Protein AF-A0A7V3BQI5-F1 (afdb_monomer_lite)

Secondary structure (DSSP, 8-state):
-PPPTTB-SS-BHHHHHHHHHHHH-TTSPPPEEEE----S---TT----EEEETTTTEEEE-GGG-STTS-HHHHHHHHHHHHHHHHSPPEEETTEEESS-HHHHHHHHTSTTHHHHHHHHHHHHHHHHHHHHHHTT--

pLDDT: mean 78.94, std 14.44, range [34.16, 93.44]

Radius of gyration: 15.31 Å; chains: 1; bounding box: 36×35×50 Å

Foldseek 3Di:
DPPDQQAFPADRPVVLLVVCCVPPNVPDDDAAEHEDDDDDDDDLQDDQQWAADQVRSYIYGHCLCRDPVRDNLLVSLSSQLNVLCNVPPFDDDPNDTHSCDPVSVVSSVPRPCSVVSVVVCVVCVVVSSVVVVVVVVPD

Structure (mmCIF, N/CA/C/O backbone):
data_AF-A0A7V3BQI5-F1
#
_entry.id   AF-A0A7V3BQI5-F1
#
loop_
_atom_site.group_PDB
_atom_site.id
_atom_site.type_symbol
_atom_site.label_atom_id
_atom_site.label_alt_id
_atom_site.label_comp_id
_atom_site.label_asym_id
_atom_site.label_entity_id
_atom_site.label_seq_id
_atom_site.pdbx_PDB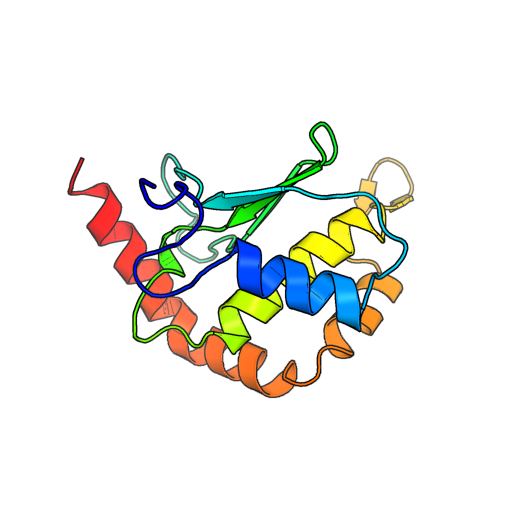_ins_code
_atom_site.Cartn_x
_atom_site.Cartn_y
_atom_site.Cartn_z
_atom_site.occupancy
_atom_site.B_iso_or_equiv
_atom_site.auth_seq_id
_atom_site.auth_comp_id
_atom_site.auth_asym_id
_atom_site.auth_atom_id
_atom_site.pdbx_PDB_model_num
ATOM 1 N N . MET A 1 1 ? -12.046 8.091 -24.841 1.00 40.50 1 MET A N 1
ATOM 2 C CA . MET A 1 1 ? -11.955 8.314 -23.382 1.00 40.50 1 MET A CA 1
ATOM 3 C C . MET A 1 1 ? -10.510 8.648 -23.054 1.00 40.50 1 MET A C 1
ATOM 5 O O . MET A 1 1 ? -9.655 7.861 -23.443 1.00 40.50 1 MET A O 1
ATOM 9 N N . PRO A 1 2 ? -10.197 9.802 -22.441 1.00 35.97 2 PRO A N 1
ATOM 10 C CA . PRO A 1 2 ? -8.845 10.030 -21.939 1.00 35.97 2 PRO A CA 1
ATOM 11 C C . PRO A 1 2 ? -8.544 8.997 -20.837 1.00 35.97 2 PRO A C 1
ATOM 13 O O . PRO A 1 2 ? -9.467 8.649 -20.093 1.00 35.97 2 PRO A O 1
ATOM 16 N N . PRO A 1 3 ? -7.305 8.483 -20.724 1.00 42.31 3 PRO A N 1
ATOM 17 C CA . PRO A 1 3 ? -6.936 7.626 -19.605 1.00 42.31 3 PRO A CA 1
ATOM 18 C C . PRO A 1 3 ? -7.199 8.399 -18.310 1.00 42.31 3 PRO A C 1
ATOM 20 O O . PRO A 1 3 ? -6.789 9.555 -18.169 1.00 42.31 3 PRO A O 1
ATOM 23 N N . SER A 1 4 ? -7.936 7.793 -17.380 1.00 46.75 4 SER A N 1
ATOM 24 C CA . SER A 1 4 ? -8.083 8.337 -16.034 1.00 46.75 4 SER A CA 1
ATOM 25 C C . SER A 1 4 ? -6.675 8.567 -15.458 1.00 46.75 4 SER A C 1
ATOM 27 O O . SER A 1 4 ? -5.782 7.751 -15.688 1.00 46.75 4 SER A O 1
ATOM 29 N N . PRO A 1 5 ? -6.430 9.633 -14.673 1.00 56.91 5 PRO A N 1
ATOM 30 C CA . PRO A 1 5 ? -5.116 9.931 -14.074 1.00 56.91 5 PRO A CA 1
ATOM 31 C C . PRO A 1 5 ? -4.600 8.858 -13.082 1.00 56.91 5 PRO A C 1
ATOM 33 O O . PRO A 1 5 ? -3.651 9.094 -12.334 1.00 56.91 5 PRO A O 1
ATOM 36 N N . ARG A 1 6 ? -5.245 7.688 -13.040 1.00 61.78 6 ARG A N 1
ATOM 37 C CA . ARG A 1 6 ? -5.017 6.554 -12.144 1.00 61.78 6 ARG A CA 1
ATOM 38 C C . ARG A 1 6 ? -4.340 5.376 -12.856 1.00 61.78 6 ARG A C 1
ATOM 40 O O . ARG A 1 6 ? -3.634 4.614 -12.196 1.00 61.78 6 ARG A O 1
ATOM 47 N N . SER A 1 7 ? -4.450 5.279 -14.183 1.00 65.81 7 SER A N 1
ATOM 48 C CA . SER A 1 7 ? -3.635 4.367 -14.989 1.00 65.81 7 SER A CA 1
ATOM 49 C C . SER A 1 7 ? -2.251 4.995 -15.163 1.00 65.81 7 SER A C 1
ATOM 51 O O . SER A 1 7 ? -2.084 6.004 -15.849 1.00 65.81 7 SER A O 1
ATOM 53 N N . GLY A 1 8 ? -1.256 4.453 -14.460 1.00 71.25 8 GLY A N 1
ATOM 54 C CA . GLY A 1 8 ? 0.138 4.843 -14.646 1.00 71.25 8 GLY A CA 1
ATOM 55 C C . GLY A 1 8 ? 0.643 4.421 -16.027 1.00 71.25 8 GLY A C 1
ATOM 56 O O . GLY A 1 8 ? -0.052 3.761 -16.797 1.00 71.25 8 GLY A O 1
ATOM 57 N N . ARG A 1 9 ? 1.888 4.768 -16.347 1.00 79.75 9 ARG A N 1
ATOM 58 C CA . ARG A 1 9 ? 2.547 4.345 -17.588 1.00 79.75 9 ARG A CA 1
ATOM 59 C C . ARG A 1 9 ? 2.788 2.832 -17.639 1.00 79.75 9 ARG A C 1
ATOM 61 O O . ARG A 1 9 ? 2.848 2.275 -18.730 1.00 79.75 9 ARG A O 1
ATOM 68 N N . TYR A 1 10 ? 2.972 2.191 -16.486 1.00 85.56 10 TYR A N 1
ATOM 69 C CA . TYR A 1 10 ? 3.287 0.764 -16.371 1.00 85.56 10 TYR A CA 1
ATOM 70 C C . TYR A 1 10 ? 2.292 -0.007 -15.506 1.00 85.56 10 TYR A C 1
ATOM 72 O O . TYR A 1 10 ? 2.138 -1.210 -15.698 1.00 85.56 10 TYR A O 1
ATOM 80 N N . HIS A 1 11 ? 1.630 0.663 -14.559 1.00 87.56 11 HIS A N 1
ATOM 81 C CA . HIS A 1 11 ? 0.721 0.011 -13.616 1.00 87.56 11 HIS A CA 1
ATOM 82 C C . HIS A 1 11 ? -0.639 0.697 -13.581 1.00 87.56 11 HIS A C 1
ATOM 84 O O . HIS A 1 11 ? -0.727 1.901 -13.341 1.00 87.56 11 HIS A O 1
ATOM 90 N N . ASP A 1 12 ? -1.701 -0.085 -13.758 1.00 89.12 12 ASP A N 1
ATOM 91 C CA . ASP A 1 12 ? -3.074 0.370 -13.556 1.00 89.12 12 ASP A CA 1
ATOM 92 C C . ASP A 1 12 ? -3.496 0.139 -12.099 1.00 89.12 12 ASP A C 1
ATOM 94 O O . ASP A 1 12 ? -3.636 -1.006 -11.662 1.00 89.12 12 ASP A O 1
ATOM 98 N N . LEU A 1 13 ? -3.649 1.228 -11.339 1.00 89.25 13 LEU A N 1
ATOM 99 C CA . LEU A 1 13 ? -4.021 1.156 -9.927 1.00 89.25 13 LEU A CA 1
ATOM 100 C C . LEU A 1 13 ? -5.486 0.786 -9.716 1.00 89.25 13 LEU A C 1
ATOM 102 O O . LEU A 1 13 ? -5.773 0.120 -8.725 1.00 89.25 13 LEU A O 1
ATOM 106 N N . ASP A 1 14 ? -6.387 1.199 -10.610 1.00 87.94 14 ASP A N 1
ATOM 107 C CA . ASP A 1 14 ? -7.811 0.878 -10.489 1.00 87.94 14 ASP A CA 1
ATOM 108 C C . ASP A 1 14 ? -8.008 -0.632 -10.682 1.00 87.94 14 ASP A C 1
ATOM 110 O O . ASP A 1 14 ? -8.680 -1.270 -9.874 1.00 87.94 14 ASP A O 1
ATOM 114 N N . ALA A 1 15 ? -7.336 -1.226 -11.676 1.00 89.19 15 ALA A N 1
ATOM 115 C CA . ALA A 1 15 ? -7.379 -2.672 -11.903 1.00 89.19 15 ALA A CA 1
ATOM 116 C C . ALA A 1 15 ? -6.824 -3.466 -10.707 1.00 89.19 15 ALA A C 1
ATOM 118 O O . ALA A 1 15 ? -7.456 -4.408 -10.239 1.00 89.19 15 ALA A O 1
ATOM 119 N N . ILE A 1 16 ? -5.660 -3.061 -10.178 1.00 90.94 16 ILE A N 1
ATOM 120 C CA . ILE A 1 16 ? -5.055 -3.699 -8.994 1.00 90.94 16 ILE A CA 1
ATOM 121 C C . ILE A 1 16 ? -5.982 -3.587 -7.782 1.00 90.94 16 ILE A C 1
ATOM 123 O O . ILE A 1 16 ? -6.137 -4.542 -7.024 1.00 90.94 16 ILE A O 1
ATOM 127 N N . LEU A 1 17 ? -6.572 -2.409 -7.570 1.00 89.75 17 LEU A N 1
ATOM 128 C CA . LEU A 1 17 ? -7.477 -2.179 -6.456 1.00 89.75 17 LEU A CA 1
ATOM 129 C C . LEU A 1 17 ? -8.713 -3.073 -6.558 1.00 89.75 17 LEU A C 1
ATOM 131 O O . LEU A 1 17 ? -9.100 -3.665 -5.555 1.00 89.75 17 LEU A O 1
ATOM 135 N N . GLN A 1 18 ? -9.320 -3.153 -7.742 1.00 88.75 18 GLN A N 1
ATOM 136 C CA . GLN A 1 18 ? -10.522 -3.949 -7.970 1.00 88.75 18 GLN A CA 1
ATOM 137 C C . GLN A 1 18 ? -10.254 -5.434 -7.701 1.00 88.75 18 GLN A C 1
ATOM 139 O O . GLN A 1 18 ? -10.954 -6.025 -6.885 1.00 88.75 18 GLN A O 1
ATOM 144 N N . GLU A 1 19 ? -9.176 -5.990 -8.266 1.00 90.50 19 GLU A N 1
ATOM 145 C CA . GLU A 1 19 ? -8.749 -7.379 -8.022 1.00 90.50 19 GLU A CA 1
ATOM 146 C C . GLU A 1 19 ? -8.585 -7.671 -6.520 1.00 90.50 19 GLU A C 1
ATOM 148 O O . GLU A 1 19 ? -9.132 -8.642 -6.000 1.00 90.50 19 GLU A O 1
ATOM 153 N N . LEU A 1 20 ? -7.883 -6.796 -5.791 1.00 90.19 20 LEU A N 1
ATOM 154 C CA . LEU A 1 20 ? -7.646 -6.985 -4.358 1.00 90.19 20 LEU A CA 1
ATOM 155 C C . LEU A 1 20 ? -8.914 -6.840 -3.514 1.00 90.19 20 LEU A C 1
ATOM 157 O O . LEU A 1 20 ? -9.045 -7.508 -2.487 1.00 90.19 20 LEU A O 1
ATOM 161 N N . ARG A 1 21 ? -9.832 -5.951 -3.901 1.00 89.25 21 ARG A N 1
ATOM 162 C CA . ARG A 1 21 ? -11.116 -5.809 -3.209 1.00 89.25 21 ARG A CA 1
ATOM 163 C C . ARG A 1 21 ? -11.972 -7.048 -3.412 1.00 89.25 21 ARG A C 1
ATOM 165 O O . ARG A 1 21 ? -12.468 -7.573 -2.425 1.00 89.25 21 ARG A O 1
ATOM 172 N N . ASP A 1 22 ? -12.080 -7.541 -4.638 1.00 88.44 22 ASP A N 1
ATOM 173 C CA . ASP A 1 22 ? -12.912 -8.705 -4.945 1.00 88.44 22 ASP A CA 1
ATOM 174 C C . ASP A 1 22 ? -12.386 -9.977 -4.261 1.00 88.44 22 ASP A C 1
ATOM 176 O O . ASP A 1 22 ? -13.170 -10.774 -3.748 1.00 88.44 22 ASP A O 1
ATOM 180 N N . GLU A 1 23 ? -11.062 -10.140 -4.179 1.00 89.38 23 GLU A N 1
ATOM 181 C CA . GLU A 1 23 ? -10.435 -11.323 -3.581 1.00 89.38 23 GLU A CA 1
ATOM 182 C C . GLU A 1 23 ? -10.390 -11.282 -2.041 1.00 89.38 23 GLU A C 1
ATOM 184 O O . GLU A 1 23 ? -10.669 -12.287 -1.386 1.00 89.38 23 GLU A O 1
ATOM 189 N N . TYR A 1 24 ? -10.050 -10.134 -1.439 1.00 85.50 24 TYR A N 1
ATOM 190 C CA . TYR A 1 24 ? -9.777 -10.047 0.006 1.00 85.50 24 TYR A CA 1
ATOM 191 C C . TYR A 1 24 ? -10.828 -9.269 0.802 1.00 85.50 24 TYR A C 1
ATOM 193 O O . TYR A 1 24 ? -10.957 -9.482 2.011 1.00 85.50 24 TYR A O 1
ATOM 201 N N . PHE A 1 2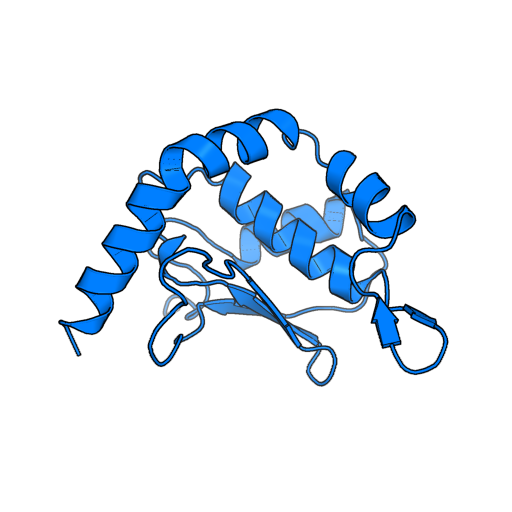5 ? -11.555 -8.347 0.167 1.00 85.31 25 PHE A N 1
ATOM 202 C CA . PHE A 1 25 ? -12.445 -7.398 0.844 1.00 85.31 25 PHE A CA 1
ATOM 203 C C . PHE A 1 25 ? -13.771 -7.158 0.093 1.00 85.31 25 PHE A C 1
ATOM 205 O O . PHE A 1 25 ? -14.142 -5.998 -0.117 1.00 85.31 25 PHE A O 1
ATOM 212 N N . PRO A 1 26 ? -14.528 -8.212 -0.278 1.00 81.00 26 PRO A N 1
ATOM 213 C CA . PRO A 1 26 ? -15.707 -8.075 -1.140 1.00 81.00 26 PRO A CA 1
ATOM 214 C C . PRO A 1 26 ? -16.841 -7.257 -0.504 1.00 81.00 26 PRO A C 1
ATOM 216 O O . PRO A 1 26 ? -17.710 -6.745 -1.200 1.00 81.00 26 PRO A O 1
ATOM 219 N N . THR A 1 27 ? -16.836 -7.111 0.824 1.00 82.81 27 THR A N 1
ATOM 220 C CA . THR A 1 27 ? -17.855 -6.376 1.583 1.00 82.81 27 THR A CA 1
ATOM 221 C C . THR A 1 27 ? -17.365 -5.025 2.112 1.00 82.81 27 THR A C 1
ATOM 223 O O . THR A 1 27 ? -18.037 -4.449 2.965 1.00 82.81 27 THR A O 1
ATOM 226 N N . CYS A 1 28 ? -16.181 -4.537 1.710 1.00 78.62 28 CYS A N 1
ATOM 227 C CA . CYS A 1 28 ? -15.692 -3.243 2.195 1.00 78.62 28 CYS A CA 1
ATOM 228 C C . CYS A 1 28 ? -16.237 -2.067 1.380 1.00 78.62 28 CYS A C 1
ATOM 230 O O . CYS A 1 28 ? -16.473 -2.169 0.168 1.00 78.62 28 CYS A O 1
ATOM 232 N N . GLU A 1 29 ? -16.377 -0.931 2.064 1.00 81.00 29 GLU A N 1
ATOM 233 C CA . GLU A 1 29 ? -16.772 0.333 1.456 1.00 81.00 29 GLU A CA 1
ATOM 234 C C . GLU A 1 29 ? -15.854 0.695 0.275 1.00 81.00 29 GLU A C 1
ATOM 236 O O . GLU A 1 29 ? -14.650 0.404 0.287 1.00 81.00 29 GLU A O 1
ATOM 241 N N . PRO A 1 30 ? -16.399 1.321 -0.780 1.00 79.44 30 PRO A N 1
ATOM 242 C CA . PRO A 1 30 ? -15.612 1.731 -1.924 1.00 79.44 30 PRO A CA 1
ATOM 243 C C . PRO A 1 30 ? -14.545 2.742 -1.512 1.00 79.44 30 PRO A C 1
ATOM 245 O O . PRO A 1 30 ? -14.825 3.852 -1.067 1.00 79.44 30 PRO A O 1
ATOM 248 N N . VAL A 1 31 ? -13.295 2.343 -1.715 1.00 85.50 31 VAL A N 1
ATOM 249 C CA . VAL A 1 31 ? -12.122 3.199 -1.586 1.00 85.50 31 VAL A CA 1
ATOM 250 C C . VAL A 1 31 ? -11.701 3.658 -2.977 1.00 85.50 31 VAL A C 1
ATOM 252 O O . VAL A 1 31 ? -11.818 2.921 -3.955 1.00 85.50 31 VAL A O 1
ATOM 255 N N . THR A 1 32 ? -11.205 4.883 -3.084 1.00 87.75 32 THR A N 1
ATOM 256 C CA . THR A 1 32 ? -10.642 5.395 -4.340 1.00 87.75 32 THR A CA 1
ATOM 257 C C . THR A 1 32 ? -9.124 5.336 -4.294 1.00 87.75 32 THR A C 1
ATOM 259 O O . THR A 1 32 ? -8.535 5.464 -3.224 1.00 87.75 32 THR A O 1
ATOM 262 N N . ILE A 1 33 ? -8.465 5.169 -5.441 1.00 88.62 33 ILE A N 1
ATOM 263 C CA . ILE A 1 33 ? -7.002 5.135 -5.524 1.00 88.62 33 ILE A CA 1
ATOM 264 C C . ILE A 1 33 ? -6.473 6.131 -6.555 1.00 88.62 33 ILE A C 1
ATOM 266 O O . ILE A 1 33 ? -7.156 6.477 -7.517 1.00 88.62 33 ILE A O 1
ATOM 270 N N . GLY A 1 34 ? -5.256 6.634 -6.358 1.00 87.75 34 GLY A N 1
ATOM 271 C CA . GLY A 1 34 ? -4.608 7.482 -7.350 1.00 87.75 34 GLY A CA 1
ATOM 272 C C . GLY A 1 34 ? -3.112 7.675 -7.149 1.00 87.75 34 GLY A C 1
ATOM 273 O O . GLY A 1 34 ? -2.559 7.498 -6.058 1.00 87.75 34 GLY A O 1
ATOM 274 N N . TRP A 1 35 ? -2.446 8.091 -8.227 1.00 85.88 35 TRP A N 1
ATOM 275 C CA . TRP A 1 35 ? -1.054 8.522 -8.183 1.00 85.88 35 TRP A CA 1
ATOM 276 C C . TRP A 1 35 ? -0.946 9.909 -7.559 1.00 85.88 35 TRP A C 1
ATOM 278 O O . TRP A 1 35 ? -1.547 10.883 -8.008 1.00 85.88 35 TRP A O 1
ATOM 288 N N . GLY A 1 36 ? -0.145 10.018 -6.506 1.00 76.62 36 GLY A N 1
ATOM 289 C CA . GLY A 1 36 ? -0.012 11.249 -5.746 1.00 76.62 36 GLY A CA 1
ATOM 290 C C . GLY A 1 36 ? 1.202 12.103 -6.109 1.00 76.62 36 GLY A C 1
ATOM 291 O O . GLY A 1 36 ? 2.308 11.589 -6.213 1.00 76.62 36 GLY A O 1
ATOM 292 N N . ARG A 1 37 ? 1.071 13.436 -6.121 1.00 67.38 37 ARG A N 1
ATOM 293 C CA . ARG A 1 37 ? 2.234 14.355 -6.168 1.00 67.38 37 ARG A CA 1
ATOM 294 C C . ARG A 1 37 ? 2.927 14.488 -4.811 1.00 67.38 37 ARG A C 1
ATOM 296 O O . ARG A 1 37 ? 2.432 15.190 -3.942 1.00 67.38 37 ARG A O 1
ATOM 303 N N . TRP A 1 38 ? 4.026 13.792 -4.569 1.00 65.94 38 TRP A N 1
ATOM 304 C CA . TRP A 1 38 ? 4.721 13.894 -3.282 1.00 65.94 38 TRP A CA 1
ATOM 305 C C . TRP A 1 38 ? 5.660 15.107 -3.285 1.00 65.94 38 TRP A C 1
ATOM 307 O O . TRP A 1 38 ? 6.694 15.086 -3.945 1.00 65.94 38 TRP A O 1
ATOM 317 N N . SER A 1 39 ? 5.289 16.180 -2.581 1.00 47.31 39 SER A N 1
ATOM 318 C CA . SER A 1 39 ? 6.109 17.389 -2.454 1.00 47.31 39 SER A CA 1
ATOM 319 C C . SER A 1 39 ? 7.223 17.195 -1.418 1.00 47.31 39 SER A C 1
ATOM 321 O O . SER A 1 39 ? 6.936 17.063 -0.233 1.00 47.31 39 SER A O 1
ATOM 323 N N . GLY A 1 40 ? 8.485 17.248 -1.857 1.00 48.34 40 GLY A N 1
ATOM 324 C CA . GLY A 1 40 ? 9.629 17.624 -1.014 1.00 48.34 40 GLY A CA 1
ATOM 325 C C . GLY A 1 40 ? 10.222 16.553 -0.081 1.00 48.34 40 GLY A C 1
ATOM 326 O O . GLY A 1 40 ? 9.542 15.939 0.730 1.00 48.34 40 GLY A O 1
ATOM 327 N N . ARG A 1 41 ? 11.552 16.384 -0.188 1.00 47.88 41 ARG A N 1
ATOM 328 C CA . ARG A 1 41 ? 12.488 15.701 0.739 1.00 47.88 41 ARG A CA 1
ATOM 329 C C . ARG A 1 41 ? 11.926 14.477 1.482 1.00 47.88 41 ARG A C 1
ATOM 331 O O . ARG A 1 41 ? 11.725 14.503 2.694 1.00 47.88 41 ARG A O 1
ATOM 338 N N . ALA A 1 42 ? 11.821 13.346 0.781 1.00 50.28 42 ALA A N 1
ATOM 339 C CA . ALA A 1 42 ? 11.780 12.053 1.462 1.00 50.28 42 ALA A CA 1
ATOM 340 C C . ALA A 1 42 ? 13.035 11.903 2.361 1.00 50.28 42 ALA A C 1
ATOM 342 O O . ALA A 1 42 ? 14.145 12.222 1.910 1.00 50.28 42 ALA A O 1
ATOM 343 N N . PRO A 1 43 ? 12.899 11.439 3.618 1.00 50.28 43 PRO A N 1
ATOM 344 C CA . PRO A 1 43 ? 14.038 11.174 4.487 1.00 50.28 43 PRO A CA 1
ATOM 345 C C . PRO A 1 43 ? 15.049 10.267 3.779 1.00 50.28 43 PRO A C 1
ATOM 347 O O . PRO A 1 43 ? 14.675 9.294 3.127 1.00 50.28 43 PRO A O 1
ATOM 350 N N . ARG A 1 44 ? 16.352 10.542 3.940 1.00 51.69 44 ARG A N 1
ATOM 351 C CA . ARG A 1 44 ? 17.455 9.874 3.207 1.00 51.69 44 ARG A CA 1
ATOM 352 C C . ARG A 1 44 ? 17.485 8.337 3.336 1.00 51.69 44 ARG A C 1
ATOM 354 O O . ARG A 1 44 ? 18.269 7.700 2.640 1.00 51.69 44 ARG A O 1
ATOM 361 N N . ARG A 1 45 ? 16.686 7.750 4.237 1.00 55.19 45 ARG A N 1
ATOM 362 C CA . ARG A 1 45 ? 16.671 6.317 4.574 1.00 55.19 45 ARG A CA 1
ATOM 363 C C . ARG A 1 45 ? 15.293 5.647 4.474 1.00 55.19 45 ARG A C 1
ATOM 365 O O . ARG A 1 45 ? 15.234 4.428 4.591 1.00 55.19 45 ARG A O 1
ATOM 372 N N . SER A 1 46 ? 14.199 6.384 4.257 1.00 61.16 46 SER A N 1
ATOM 373 C CA . SER A 1 46 ? 12.857 5.792 4.173 1.00 61.16 46 SER A CA 1
ATOM 374 C C . SER A 1 46 ? 11.939 6.563 3.225 1.00 61.16 46 SER A C 1
ATOM 376 O O . SER A 1 46 ? 11.793 7.780 3.303 1.00 61.16 46 SER A O 1
ATOM 378 N N . MET A 1 47 ? 11.303 5.820 2.322 1.00 69.50 47 MET A N 1
ATOM 379 C CA . MET A 1 47 ? 10.247 6.299 1.435 1.00 69.50 47 MET A CA 1
ATOM 380 C C . MET A 1 47 ? 8.955 5.612 1.845 1.00 69.50 47 MET A C 1
ATOM 382 O O . MET A 1 47 ? 8.934 4.393 2.020 1.00 69.50 47 MET A O 1
ATOM 386 N N . ARG A 1 48 ? 7.890 6.392 2.010 1.00 78.62 48 ARG A N 1
ATOM 387 C CA . ARG A 1 48 ? 6.544 5.833 2.093 1.00 78.62 48 ARG A CA 1
ATOM 388 C C . ARG A 1 48 ? 6.051 5.616 0.658 1.00 78.62 48 ARG A C 1
ATOM 390 O O . ARG A 1 48 ? 6.176 6.502 -0.183 1.00 78.62 48 ARG A O 1
ATOM 397 N N . PHE A 1 49 ? 5.589 4.404 0.378 1.00 85.06 49 PHE A N 1
ATOM 398 C CA . PHE A 1 49 ? 5.185 3.972 -0.962 1.00 85.06 49 PHE A CA 1
ATOM 399 C C . PHE A 1 49 ? 3.698 4.201 -1.234 1.00 85.06 49 PHE A C 1
ATOM 401 O O . PHE A 1 49 ? 3.312 4.393 -2.385 1.00 85.06 49 PHE A O 1
ATOM 408 N N . GLY A 1 50 ? 2.900 4.233 -0.171 1.00 86.44 50 GLY A N 1
ATOM 409 C CA . GLY A 1 50 ? 1.491 4.570 -0.180 1.00 86.44 50 GLY A CA 1
ATOM 410 C C . GLY A 1 50 ? 1.130 5.410 1.046 1.00 86.44 50 GLY A C 1
ATOM 411 O O . GLY A 1 50 ? 1.956 5.623 1.946 1.00 86.44 50 GLY A O 1
ATOM 412 N N . ALA A 1 51 ? -0.081 5.953 1.018 1.00 85.50 51 ALA A N 1
ATOM 413 C CA . ALA A 1 51 ? -0.753 6.526 2.171 1.00 85.50 51 ALA A CA 1
ATOM 414 C C . ALA A 1 51 ? -2.272 6.432 1.988 1.00 85.50 51 ALA A C 1
ATOM 416 O O . ALA A 1 51 ? -2.802 6.891 0.973 1.00 85.50 51 ALA A O 1
ATOM 417 N N . TYR A 1 52 ? -2.954 5.893 2.989 1.00 87.88 52 TYR A N 1
ATOM 418 C CA . TYR A 1 52 ? -4.404 5.911 3.113 1.00 87.88 52 TYR A CA 1
ATOM 419 C C . TYR A 1 52 ? -4.892 7.136 3.904 1.00 87.88 52 TYR A C 1
ATOM 421 O O . TYR A 1 52 ? -4.367 7.450 4.977 1.00 87.88 52 TYR A O 1
ATOM 429 N N . PHE A 1 53 ? -5.911 7.811 3.370 1.00 84.81 53 PHE A N 1
ATOM 430 C CA . PHE A 1 53 ? -6.585 8.963 3.966 1.00 84.81 53 PHE A CA 1
ATOM 431 C C . PHE A 1 53 ? -7.977 8.541 4.461 1.00 84.81 53 PHE A C 1
ATOM 433 O O . PHE A 1 53 ? -8.889 8.393 3.641 1.00 84.81 53 PHE A O 1
ATOM 440 N N . PRO A 1 54 ? -8.157 8.315 5.777 1.00 81.00 54 PRO A N 1
ATOM 441 C CA . PRO A 1 54 ? -9.426 7.850 6.329 1.00 81.00 54 PRO A CA 1
ATOM 442 C C . PRO A 1 54 ? -10.558 8.871 6.206 1.00 81.00 54 PRO A C 1
ATOM 444 O O . PRO A 1 54 ? -11.714 8.472 6.162 1.00 81.00 54 PRO A O 1
ATOM 447 N N . GLU A 1 55 ? -10.244 10.164 6.121 1.00 82.12 55 GLU A N 1
ATOM 448 C CA . GLU A 1 55 ? -11.236 11.239 6.021 1.00 82.12 55 GLU A CA 1
ATOM 449 C C . GLU A 1 55 ? -11.961 11.237 4.669 1.00 82.12 55 GLU A C 1
ATOM 451 O O . GLU A 1 55 ? -13.106 11.668 4.578 1.00 82.12 55 GLU A O 1
ATOM 456 N N . THR A 1 56 ? -11.292 10.765 3.615 1.00 82.06 56 THR A N 1
ATOM 457 C CA . THR A 1 56 ? -11.806 10.781 2.237 1.00 82.06 56 THR A CA 1
ATOM 458 C C . THR A 1 56 ? -11.964 9.391 1.631 1.00 82.06 56 THR A C 1
ATOM 460 O O . THR A 1 56 ? -12.425 9.283 0.497 1.00 82.06 56 THR A O 1
ATOM 463 N N . GLY A 1 57 ? -11.557 8.327 2.334 1.00 84.06 57 GLY A N 1
ATOM 464 C CA . GLY A 1 57 ? -11.539 6.975 1.772 1.00 84.06 57 GLY A CA 1
ATOM 465 C C . GLY A 1 57 ? -10.658 6.895 0.521 1.00 84.06 57 GLY A C 1
ATOM 466 O O . GLY A 1 57 ? -11.041 6.293 -0.483 1.00 84.06 57 GLY A O 1
ATOM 467 N N . HIS A 1 58 ? -9.500 7.561 0.545 1.00 88.25 58 HIS A N 1
ATOM 468 C CA . HIS A 1 58 ? -8.619 7.671 -0.616 1.00 88.25 58 HIS A CA 1
ATOM 469 C C . HIS A 1 58 ? -7.240 7.068 -0.343 1.00 88.25 58 HIS A C 1
ATOM 471 O O . HIS A 1 58 ? -6.580 7.402 0.641 1.00 88.25 58 HIS A O 1
ATOM 477 N N . ILE A 1 59 ? -6.775 6.206 -1.243 1.00 89.50 59 ILE A N 1
ATOM 478 C CA . ILE A 1 59 ? -5.435 5.625 -1.253 1.00 89.50 59 ILE A CA 1
ATOM 479 C C . ILE A 1 59 ? -4.576 6.387 -2.255 1.00 89.50 59 ILE A C 1
ATOM 481 O O . ILE A 1 59 ? -4.890 6.505 -3.437 1.00 89.50 59 ILE A O 1
ATOM 485 N N . ARG A 1 60 ? -3.422 6.852 -1.793 1.00 88.88 60 ARG A N 1
ATOM 486 C CA . ARG A 1 60 ? -2.459 7.573 -2.616 1.00 88.88 60 ARG A CA 1
ATOM 487 C C . ARG A 1 60 ? -1.187 6.765 -2.761 1.00 88.88 60 ARG A C 1
ATOM 489 O O . ARG A 1 60 ? -0.488 6.542 -1.776 1.00 88.88 60 ARG A O 1
ATOM 496 N N . ILE A 1 61 ? -0.831 6.413 -3.989 1.00 89.50 61 ILE A N 1
ATOM 497 C CA . ILE A 1 61 ? 0.395 5.668 -4.287 1.00 89.50 61 ILE A CA 1
ATOM 498 C C . ILE A 1 61 ? 1.482 6.613 -4.800 1.00 89.50 61 ILE A C 1
ATOM 500 O O . ILE A 1 61 ? 1.221 7.583 -5.521 1.00 89.50 61 ILE A O 1
ATOM 504 N N . HIS A 1 62 ? 2.727 6.353 -4.405 1.00 86.31 62 HIS A N 1
ATOM 505 C CA . HIS A 1 62 ? 3.866 7.141 -4.850 1.00 86.31 62 HIS A CA 1
ATOM 506 C C . HIS A 1 62 ? 4.186 6.833 -6.326 1.00 86.31 62 HIS A C 1
ATOM 508 O O . HIS A 1 62 ? 4.478 5.683 -6.657 1.00 86.31 62 HIS A O 1
ATOM 514 N N . PRO A 1 63 ? 4.298 7.841 -7.214 1.00 83.25 63 PRO A N 1
ATOM 515 C CA . PRO A 1 63 ? 4.569 7.650 -8.648 1.00 83.25 63 PRO A CA 1
ATOM 516 C C . PRO A 1 63 ? 5.950 7.053 -8.961 1.00 83.25 63 PRO A C 1
ATOM 518 O O . PRO A 1 63 ? 6.272 6.794 -10.113 1.00 83.25 63 PRO A O 1
ATOM 521 N N . ALA A 1 64 ? 6.789 6.827 -7.945 1.00 83.12 64 ALA A N 1
ATOM 522 C CA . ALA A 1 64 ? 8.054 6.121 -8.108 1.00 83.12 64 ALA A CA 1
ATOM 523 C C . ALA A 1 64 ? 7.829 4.615 -8.306 1.00 83.12 64 ALA A C 1
ATOM 525 O O . ALA A 1 64 ? 8.739 3.926 -8.754 1.00 83.12 64 ALA A O 1
ATOM 526 N N . LEU A 1 65 ? 6.639 4.099 -7.988 1.00 86.06 65 LEU A N 1
ATOM 527 C CA . LEU A 1 65 ? 6.275 2.718 -8.288 1.00 86.06 65 LEU A CA 1
ATOM 528 C C . LEU A 1 65 ? 5.843 2.528 -9.745 1.00 86.06 65 LEU A C 1
ATOM 530 O O . LEU A 1 65 ? 5.874 1.407 -10.238 1.00 86.06 65 LEU A O 1
ATOM 534 N N . ASP A 1 66 ? 5.504 3.610 -10.450 1.00 86.75 66 ASP A N 1
ATOM 535 C CA . ASP A 1 66 ? 5.118 3.576 -11.858 1.00 86.75 66 ASP A CA 1
ATOM 536 C C . ASP A 1 66 ? 6.345 3.497 -12.786 1.00 86.75 66 ASP A C 1
ATOM 538 O O . ASP A 1 66 ? 6.718 4.457 -13.468 1.00 86.75 66 ASP A O 1
ATOM 542 N N . GLN A 1 67 ? 7.058 2.367 -12.732 1.00 85.94 67 GLN A N 1
ATOM 543 C CA . GLN A 1 67 ? 8.271 2.105 -13.514 1.00 85.94 67 GLN A CA 1
ATOM 544 C C . GLN A 1 67 ? 8.314 0.645 -13.989 1.00 85.94 67 GLN A C 1
ATOM 546 O O . GLN A 1 67 ? 7.927 -0.257 -13.253 1.00 85.94 67 GLN A O 1
ATOM 551 N N . ALA A 1 68 ? 8.881 0.403 -15.177 1.00 85.94 68 ALA A N 1
ATOM 552 C CA . ALA A 1 68 ? 8.972 -0.929 -15.792 1.00 85.94 68 ALA A CA 1
ATOM 553 C C . ALA A 1 68 ? 9.664 -1.990 -14.916 1.00 85.94 68 ALA A C 1
ATOM 555 O O . ALA A 1 68 ? 9.302 -3.158 -14.947 1.00 85.94 68 ALA A O 1
ATOM 556 N N . PHE A 1 69 ? 10.678 -1.593 -14.138 1.00 86.62 69 PHE A N 1
ATOM 557 C CA . PHE A 1 69 ? 11.419 -2.530 -13.283 1.00 86.62 69 PHE A CA 1
ATOM 558 C C . PHE A 1 69 ? 10.675 -2.879 -11.985 1.00 86.62 69 PHE A C 1
ATOM 560 O O . PHE A 1 69 ? 11.135 -3.746 -11.240 1.00 86.62 69 PHE A O 1
ATOM 567 N N . VAL A 1 70 ? 9.586 -2.168 -11.672 1.00 89.31 70 VAL A N 1
ATOM 568 C CA . VAL A 1 70 ? 8.763 -2.403 -10.484 1.00 89.31 70 VAL A CA 1
ATOM 569 C C . VAL A 1 70 ? 7.725 -3.464 -10.846 1.00 89.31 70 VAL A C 1
ATOM 571 O O . VAL A 1 70 ? 6.910 -3.216 -11.730 1.00 89.31 70 VAL A O 1
ATOM 574 N N . PRO A 1 71 ? 7.726 -4.641 -10.202 1.00 91.62 71 PRO A N 1
ATOM 575 C CA . PRO A 1 71 ? 6.744 -5.678 -10.484 1.00 91.62 71 PRO A CA 1
ATOM 576 C C . PRO A 1 71 ? 5.338 -5.236 -10.083 1.00 91.62 71 PRO A C 1
ATOM 578 O O . PRO A 1 71 ? 5.163 -4.625 -9.025 1.00 91.62 71 PRO A O 1
ATOM 581 N N . ARG A 1 72 ? 4.325 -5.650 -10.856 1.00 91.06 72 ARG A N 1
ATOM 582 C CA . ARG A 1 72 ? 2.908 -5.459 -10.499 1.00 91.06 72 ARG A CA 1
ATOM 583 C C . ARG A 1 72 ? 2.608 -6.001 -9.100 1.00 91.06 72 ARG A C 1
ATOM 585 O O . ARG A 1 72 ? 1.954 -5.323 -8.320 1.00 91.06 72 ARG A O 1
ATOM 592 N N . ALA A 1 73 ? 3.172 -7.160 -8.747 1.00 90.56 73 ALA A N 1
ATOM 593 C CA . ALA A 1 73 ? 3.044 -7.766 -7.420 1.00 90.56 73 ALA A CA 1
ATOM 594 C C . ALA A 1 73 ? 3.500 -6.838 -6.279 1.00 90.56 73 ALA A C 1
ATOM 596 O O . ALA A 1 73 ? 2.886 -6.819 -5.215 1.00 90.56 73 ALA A O 1
ATOM 597 N N . PHE A 1 74 ? 4.550 -6.036 -6.495 1.00 91.56 74 PHE A N 1
ATOM 598 C CA . PHE A 1 74 ? 4.999 -5.071 -5.494 1.00 91.56 74 PHE A CA 1
ATOM 599 C C . PHE A 1 74 ? 4.001 -3.922 -5.344 1.00 91.56 74 PHE A C 1
ATOM 601 O O . PHE A 1 74 ? 3.681 -3.541 -4.222 1.00 91.56 74 PHE A O 1
ATOM 608 N N . VAL A 1 75 ? 3.479 -3.394 -6.455 1.00 91.81 75 VAL A N 1
ATOM 609 C CA . VAL A 1 75 ? 2.438 -2.355 -6.425 1.00 91.81 75 VAL A CA 1
ATOM 610 C C . VAL A 1 75 ? 1.181 -2.885 -5.737 1.00 91.81 75 VAL A C 1
ATOM 612 O O . VAL A 1 75 ? 0.691 -2.241 -4.815 1.00 91.81 75 VAL A O 1
ATOM 615 N N . ALA A 1 76 ? 0.731 -4.088 -6.100 1.00 92.81 76 ALA A N 1
ATOM 616 C CA . ALA A 1 76 ? -0.392 -4.774 -5.470 1.00 92.81 76 ALA A CA 1
ATOM 617 C C . ALA A 1 76 ? -0.192 -4.951 -3.963 1.00 92.81 76 ALA A C 1
ATOM 619 O O . ALA A 1 76 ? -1.092 -4.636 -3.195 1.00 92.81 76 ALA A O 1
ATOM 620 N N . PHE A 1 77 ? 1.004 -5.339 -3.513 1.00 93.44 77 PHE A N 1
ATOM 621 C CA . PHE A 1 77 ? 1.302 -5.413 -2.084 1.00 93.44 77 PHE A CA 1
ATOM 622 C C . PHE A 1 77 ? 1.160 -4.058 -1.373 1.00 93.44 77 PHE A C 1
ATOM 624 O O . PHE A 1 77 ? 0.623 -4.002 -0.269 1.00 93.44 77 PHE A O 1
ATOM 631 N N . ILE A 1 78 ? 1.612 -2.958 -1.987 1.00 92.00 78 ILE A N 1
ATOM 632 C CA . ILE A 1 78 ? 1.427 -1.621 -1.404 1.00 92.00 78 ILE A CA 1
ATOM 633 C C . ILE A 1 78 ? -0.059 -1.255 -1.358 1.00 92.00 78 ILE A C 1
ATOM 635 O O . ILE A 1 78 ? -0.522 -0.788 -0.325 1.00 92.00 78 ILE A O 1
ATOM 639 N N . VAL A 1 79 ? -0.824 -1.505 -2.424 1.00 91.94 79 VAL A N 1
ATOM 640 C CA . VAL A 1 79 ? -2.278 -1.258 -2.428 1.00 91.94 79 VAL A CA 1
ATOM 641 C C . VAL A 1 79 ? -2.980 -2.091 -1.354 1.00 91.94 79 VAL A C 1
ATOM 643 O O . VAL A 1 79 ? -3.783 -1.552 -0.599 1.00 91.94 79 VAL A O 1
ATOM 646 N N . TYR A 1 80 ? -2.624 -3.369 -1.219 1.00 91.62 80 TYR A N 1
ATOM 647 C CA . TYR A 1 80 ? -3.131 -4.262 -0.178 1.00 91.62 80 TYR A CA 1
ATOM 648 C C . TYR A 1 80 ? -2.792 -3.750 1.231 1.00 91.62 80 TYR A C 1
ATOM 650 O O . TYR A 1 80 ? -3.649 -3.745 2.111 1.00 91.62 80 TYR A O 1
ATOM 658 N N . HIS A 1 81 ? -1.572 -3.247 1.447 1.00 91.06 81 HIS A N 1
ATOM 659 C CA . HIS A 1 81 ? -1.177 -2.620 2.710 1.00 91.06 81 HIS A CA 1
ATOM 660 C C . HIS A 1 81 ? -2.033 -1.386 3.038 1.00 91.06 81 HIS A C 1
ATOM 662 O O . HIS A 1 81 ? -2.472 -1.228 4.176 1.00 91.06 81 HIS A O 1
ATOM 668 N N . GLU A 1 82 ? -2.305 -0.523 2.055 1.00 91.19 82 GLU A N 1
ATOM 669 C CA . GLU A 1 82 ? -3.164 0.650 2.257 1.00 91.19 82 GLU A CA 1
ATOM 670 C C . GLU A 1 82 ? -4.641 0.272 2.462 1.00 91.19 82 GLU A C 1
ATOM 672 O O . GLU A 1 82 ? -5.319 0.871 3.294 1.00 91.19 82 GLU A O 1
ATOM 677 N N . LEU A 1 83 ? -5.130 -0.773 1.790 1.00 89.12 83 LEU A N 1
ATOM 678 C CA . LEU A 1 83 ? -6.451 -1.358 2.045 1.00 89.12 83 LEU A CA 1
ATOM 679 C C . LEU A 1 83 ? -6.569 -1.921 3.463 1.00 89.12 83 LEU A C 1
ATOM 681 O O . LEU A 1 83 ? -7.597 -1.751 4.118 1.00 89.12 83 LEU A O 1
ATOM 685 N N . LEU A 1 84 ? -5.514 -2.549 3.985 1.00 89.25 84 LEU A N 1
ATOM 686 C CA . LEU A 1 84 ? -5.513 -3.009 5.370 1.00 89.25 84 LEU A CA 1
ATOM 687 C C . LEU A 1 84 ? -5.658 -1.850 6.360 1.00 89.25 84 LEU A C 1
ATOM 689 O O . LEU A 1 84 ? -6.279 -2.053 7.399 1.00 89.25 84 LEU A O 1
ATOM 693 N N . HIS A 1 85 ? -5.160 -0.646 6.051 1.00 86.69 85 HIS A N 1
ATOM 694 C CA . HIS A 1 85 ? -5.402 0.548 6.881 1.00 86.69 85 HIS A CA 1
ATOM 695 C C . HIS A 1 85 ? -6.853 1.023 6.842 1.00 86.69 85 HIS A C 1
ATOM 697 O O . HIS A 1 85 ? -7.319 1.620 7.812 1.00 86.69 85 HIS A O 1
ATOM 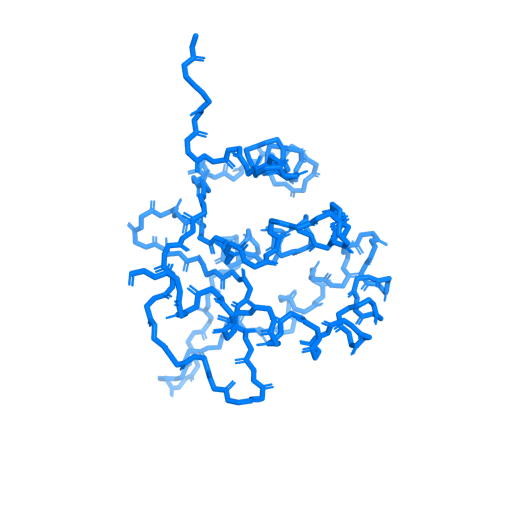703 N N . HIS A 1 86 ? -7.562 0.768 5.742 1.00 85.88 86 HIS A N 1
ATOM 704 C CA . HIS A 1 86 ? -8.994 1.036 5.636 1.00 85.88 86 HIS A CA 1
ATOM 705 C C . HIS A 1 86 ? -9.807 0.045 6.484 1.00 85.88 86 HIS A C 1
ATOM 707 O O . HIS A 1 86 ? -10.670 0.454 7.255 1.00 85.88 86 HIS A O 1
ATOM 713 N N . VAL A 1 87 ? -9.494 -1.251 6.393 1.00 84.94 87 VAL A N 1
ATOM 714 C CA . VAL A 1 87 ? -10.269 -2.318 7.055 1.00 84.94 87 VAL A CA 1
ATOM 715 C C . VAL A 1 87 ? -9.905 -2.494 8.531 1.00 84.94 87 VAL A C 1
ATOM 717 O O . VAL A 1 87 ? -10.746 -2.875 9.343 1.00 84.94 87 VAL A O 1
ATOM 720 N N . ILE A 1 88 ? -8.647 -2.249 8.897 1.00 82.69 88 ILE A N 1
ATOM 721 C CA . ILE A 1 88 ? -8.153 -2.363 10.270 1.00 82.69 88 ILE A CA 1
ATOM 722 C C . ILE A 1 88 ? -7.857 -0.947 10.771 1.00 82.69 88 ILE A C 1
ATOM 724 O O . ILE A 1 88 ? -6.773 -0.418 10.505 1.00 82.69 88 ILE A O 1
ATOM 728 N N . PRO A 1 89 ? -8.787 -0.318 11.513 1.00 75.06 89 PRO A N 1
ATOM 729 C CA . PRO A 1 89 ? -8.552 1.011 12.041 1.00 75.06 89 PRO A CA 1
ATOM 730 C C . PRO A 1 89 ? -7.374 0.994 13.017 1.00 75.06 89 PRO A C 1
ATOM 732 O O . PRO A 1 89 ? -7.123 0.025 13.741 1.00 75.06 89 PRO A O 1
ATOM 735 N N . ALA A 1 90 ? -6.642 2.104 13.054 1.00 76.81 90 ALA A N 1
ATOM 736 C CA . ALA A 1 90 ? -5.550 2.265 13.998 1.00 76.81 90 ALA A CA 1
ATOM 737 C C . ALA A 1 90 ? -6.085 2.241 15.437 1.00 76.81 90 ALA A C 1
ATOM 739 O O . ALA A 1 90 ? -7.014 2.969 15.777 1.00 76.81 90 ALA A O 1
ATOM 740 N N . VAL A 1 91 ? -5.455 1.450 16.302 1.00 76.19 91 VAL A N 1
ATOM 741 C CA . VAL A 1 91 ? -5.874 1.316 17.700 1.00 76.19 91 VAL A CA 1
ATOM 742 C C . VAL A 1 91 ? -5.207 2.405 18.530 1.00 76.19 91 VAL A C 1
ATOM 744 O O . VAL A 1 91 ? -3.986 2.557 18.492 1.00 76.19 91 VAL A O 1
ATOM 747 N N . GLN A 1 92 ? -5.977 3.164 19.307 1.00 72.50 92 GLN A N 1
ATOM 748 C CA . GLN A 1 92 ? -5.420 4.097 20.286 1.00 72.50 92 GLN A CA 1
ATOM 749 C C . GLN A 1 92 ? -5.221 3.396 21.632 1.00 72.50 92 GLN A C 1
ATOM 751 O O . GLN A 1 92 ? -6.170 2.924 22.246 1.00 72.50 92 GLN A O 1
ATOM 756 N N . VAL A 1 93 ? -3.977 3.346 22.113 1.00 72.31 93 VAL A N 1
ATOM 757 C CA . VAL A 1 93 ? -3.637 2.816 23.441 1.00 72.31 93 VAL A CA 1
ATOM 758 C C . VAL A 1 93 ? -2.878 3.895 24.205 1.00 72.31 93 VAL A C 1
ATOM 760 O O . VAL A 1 93 ? -1.802 4.316 23.777 1.00 72.31 93 VAL A O 1
ATOM 763 N N . LYS A 1 94 ? -3.438 4.353 25.335 1.00 69.62 94 LYS A N 1
ATOM 764 C CA . LYS A 1 94 ? -2.859 5.403 26.202 1.00 69.62 94 LYS A CA 1
ATOM 765 C C . LYS A 1 94 ? -2.450 6.672 25.426 1.00 69.62 94 LYS A C 1
ATOM 767 O O . LYS A 1 94 ? -1.320 7.139 25.537 1.00 69.62 94 LYS A O 1
ATOM 772 N N . GLY A 1 95 ? -3.336 7.176 24.564 1.00 70.88 95 GLY A N 1
ATOM 773 C CA . GLY A 1 95 ? -3.089 8.373 23.744 1.00 70.88 95 GLY A CA 1
ATOM 774 C C . GLY A 1 95 ? -2.126 8.181 22.562 1.00 70.88 95 GLY A C 1
ATOM 775 O O . GLY A 1 95 ? -1.935 9.106 21.778 1.00 70.88 95 GLY A O 1
ATOM 776 N N . ARG A 1 96 ? -1.537 6.988 22.376 1.00 71.25 96 ARG A N 1
ATOM 777 C CA . ARG A 1 96 ? -0.686 6.663 21.219 1.00 71.25 96 ARG A CA 1
ATOM 778 C C . ARG A 1 96 ? -1.476 5.878 20.174 1.00 71.25 96 ARG A C 1
ATOM 780 O O . ARG A 1 96 ? -2.114 4.880 20.500 1.00 71.25 96 ARG A O 1
ATOM 787 N N . ARG A 1 97 ? -1.410 6.311 18.912 1.00 73.31 97 ARG A N 1
ATOM 788 C CA . ARG A 1 97 ? -2.051 5.646 17.765 1.00 73.31 97 ARG A CA 1
ATOM 789 C C . ARG A 1 97 ? -1.143 4.537 17.224 1.00 73.31 97 ARG A C 1
ATOM 791 O O . ARG A 1 97 ? -0.077 4.813 16.679 1.00 73.31 97 ARG A O 1
ATOM 798 N N . TYR A 1 98 ? -1.578 3.288 17.352 1.00 75.88 98 TYR A N 1
ATOM 799 C CA . TYR A 1 98 ? -0.907 2.103 16.826 1.00 75.88 98 TYR A CA 1
ATOM 800 C C . TYR A 1 98 ? -1.592 1.647 15.548 1.00 75.88 98 TYR A C 1
ATOM 802 O O . TYR A 1 98 ? -2.670 1.061 15.567 1.00 75.88 98 TYR A O 1
ATOM 810 N N . VAL A 1 99 ? -0.936 1.917 14.427 1.00 73.56 99 VAL A N 1
ATOM 811 C CA . VAL A 1 99 ? -1.445 1.545 13.107 1.00 73.56 99 VAL A CA 1
ATOM 812 C C . VAL A 1 99 ? -1.060 0.095 12.769 1.00 73.56 99 VAL A C 1
ATOM 814 O O . VAL A 1 99 ? -1.894 -0.698 12.358 1.00 73.56 99 VAL A O 1
ATOM 817 N N . HIS A 1 100 ? 0.187 -0.309 13.042 1.00 80.94 100 HIS A N 1
ATOM 818 C CA . HIS A 1 100 ? 0.685 -1.663 12.741 1.00 80.94 100 HIS A CA 1
ATOM 819 C C . HIS A 1 100 ? 0.580 -2.599 13.951 1.00 80.94 100 HIS A C 1
ATOM 821 O O . HIS A 1 100 ? 1.595 -2.999 14.537 1.00 80.94 100 HIS A O 1
ATOM 827 N N . THR A 1 101 ? -0.650 -2.931 14.339 1.00 80.12 101 THR A N 1
ATOM 828 C CA . THR A 1 101 ? -0.929 -3.906 15.403 1.00 80.12 101 THR A CA 1
ATOM 829 C C . THR A 1 101 ? -0.516 -5.331 14.998 1.00 80.12 101 THR A C 1
ATOM 831 O O . THR A 1 101 ? -0.175 -5.605 13.845 1.00 80.12 101 THR A O 1
ATOM 834 N N . LYS A 1 102 ? -0.540 -6.280 15.945 1.00 82.69 102 LYS A N 1
ATOM 835 C CA . LYS A 1 102 ? -0.250 -7.698 15.653 1.00 82.69 102 LYS A CA 1
ATOM 836 C C . LYS A 1 102 ? -1.209 -8.271 14.598 1.00 82.69 102 LYS A C 1
ATOM 838 O O . LYS A 1 102 ? -0.749 -8.977 13.706 1.00 82.69 102 LYS A O 1
ATOM 843 N N . ALA A 1 103 ? -2.493 -7.912 14.668 1.00 82.62 103 ALA A N 1
ATOM 844 C CA . ALA A 1 103 ? -3.508 -8.316 13.694 1.00 82.62 103 ALA A CA 1
ATOM 845 C C . ALA A 1 103 ? -3.203 -7.770 12.289 1.00 82.62 103 ALA A C 1
ATOM 847 O O . ALA A 1 103 ? -3.253 -8.520 11.316 1.00 82.62 103 ALA A O 1
ATOM 848 N N . PHE A 1 104 ? -2.785 -6.501 12.195 1.00 85.88 104 PHE A N 1
ATOM 849 C CA . PHE A 1 104 ? -2.353 -5.898 10.932 1.00 85.88 104 PHE A CA 1
ATOM 850 C C . PHE A 1 104 ? -1.198 -6.687 10.305 1.00 85.88 104 PHE A C 1
ATOM 852 O O . PHE A 1 104 ? -1.274 -7.098 9.153 1.00 85.88 104 PHE A O 1
ATOM 859 N N . ARG A 1 105 ? -0.149 -6.980 11.085 1.00 84.44 105 ARG A N 1
ATOM 860 C CA . ARG A 1 105 ? 1.021 -7.729 10.591 1.00 84.44 105 ARG A CA 1
ATOM 861 C C . ARG A 1 105 ? 0.687 -9.163 10.181 1.00 84.44 105 ARG A C 1
ATOM 863 O O . ARG A 1 105 ? 1.340 -9.700 9.294 1.00 84.44 105 ARG A O 1
ATOM 870 N N . GLN A 1 106 ? -0.279 -9.805 10.836 1.00 86.94 106 GLN A N 1
ATOM 871 C CA . GLN A 1 106 ? -0.735 -11.141 10.442 1.00 86.94 106 GLN A CA 1
ATOM 872 C C . GLN A 1 106 ? -1.449 -11.107 9.090 1.00 86.94 106 GLN A C 1
ATOM 874 O O . GLN A 1 106 ? -1.121 -11.909 8.222 1.00 86.94 106 GLN A O 1
ATOM 879 N N . ARG A 1 107 ? -2.355 -10.145 8.885 1.00 86.56 107 ARG A N 1
ATOM 880 C CA . ARG A 1 107 ? -3.047 -9.953 7.602 1.00 86.56 107 ARG A CA 1
ATOM 881 C C . ARG A 1 107 ? -2.103 -9.530 6.482 1.00 86.56 107 ARG A C 1
ATOM 883 O O . ARG A 1 107 ? -2.240 -10.003 5.362 1.00 86.56 107 ARG A O 1
ATOM 890 N N . GLU A 1 108 ? -1.119 -8.689 6.788 1.00 88.88 108 GLU A N 1
ATOM 891 C CA . GLU A 1 108 ? -0.081 -8.287 5.836 1.00 88.88 108 GLU A CA 1
ATOM 892 C C . GLU A 1 108 ? 0.734 -9.498 5.353 1.00 88.88 108 GLU A C 1
ATOM 894 O O . GLU A 1 108 ? 0.984 -9.643 4.159 1.00 88.88 108 GLU A O 1
ATOM 899 N N . ARG A 1 109 ? 1.090 -10.410 6.268 1.00 88.94 109 ARG A N 1
ATOM 900 C CA . ARG A 1 109 ? 1.802 -11.660 5.952 1.00 88.94 109 ARG A CA 1
ATOM 901 C C . ARG A 1 109 ? 0.961 -12.686 5.196 1.00 88.94 109 ARG A C 1
ATOM 903 O O . ARG A 1 109 ? 1.541 -13.606 4.634 1.00 88.94 109 ARG A O 1
ATOM 910 N N . ALA A 1 110 ? -0.364 -12.549 5.204 1.00 88.81 110 ALA A N 1
ATOM 911 C CA . ALA A 1 110 ? -1.263 -13.430 4.465 1.00 88.81 110 ALA A CA 1
ATOM 912 C C . ALA A 1 110 ? -1.286 -13.126 2.957 1.00 88.81 110 ALA A C 1
ATOM 914 O O . ALA A 1 110 ? -1.860 -13.897 2.198 1.00 88.81 110 ALA A O 1
ATOM 915 N N . PHE A 1 111 ? -0.659 -12.027 2.518 1.00 88.44 111 PHE A N 1
ATOM 916 C CA . PHE A 1 111 ? -0.529 -11.729 1.098 1.00 88.44 111 PHE A CA 1
ATOM 917 C C . PHE A 1 111 ? 0.279 -12.838 0.390 1.00 88.44 111 PHE A C 1
ATOM 919 O O . PHE A 1 111 ? 1.402 -13.119 0.827 1.00 88.44 111 PHE A O 1
ATOM 926 N N . PRO A 1 112 ? -0.220 -13.439 -0.708 1.00 88.00 112 PRO A N 1
ATOM 927 C CA . PRO A 1 112 ? 0.392 -14.622 -1.322 1.00 88.00 112 PRO A CA 1
ATOM 928 C C . PRO A 1 112 ? 1.869 -14.448 -1.681 1.00 88.00 112 PRO A C 1
ATOM 930 O O . PRO A 1 112 ? 2.679 -15.345 -1.468 1.00 88.00 112 PRO A O 1
ATOM 933 N N . LEU A 1 113 ? 2.245 -13.259 -2.161 1.00 89.56 113 LEU A N 1
ATOM 934 C CA . LEU A 1 113 ? 3.612 -12.952 -2.594 1.00 89.56 113 LEU A CA 1
ATOM 935 C C . LEU A 1 113 ? 4.412 -12.182 -1.533 1.00 89.56 113 LEU A C 1
ATOM 937 O O . LEU A 1 113 ? 5.404 -11.534 -1.865 1.00 89.56 113 LEU A O 1
ATOM 941 N N . TYR A 1 114 ? 4.005 -12.227 -0.256 1.00 88.88 114 TYR A N 1
ATOM 942 C CA . TYR A 1 114 ? 4.608 -11.428 0.820 1.00 88.88 114 TYR A CA 1
ATOM 943 C C . TYR A 1 114 ? 6.133 -11.610 0.915 1.00 88.88 114 TYR A C 1
ATOM 945 O O . TYR A 1 114 ? 6.879 -10.633 1.002 1.00 88.88 114 TYR A O 1
ATOM 953 N N . ALA A 1 115 ? 6.624 -12.849 0.866 1.00 89.44 115 ALA A N 1
ATOM 954 C CA . ALA A 1 115 ? 8.059 -13.118 0.949 1.00 89.44 115 ALA A CA 1
ATOM 955 C C . ALA A 1 115 ? 8.827 -12.497 -0.233 1.00 89.44 115 ALA A C 1
ATOM 957 O O . ALA A 1 115 ? 9.851 -11.834 -0.039 1.00 89.44 115 ALA A O 1
ATOM 958 N N . GLU A 1 116 ? 8.300 -12.651 -1.448 1.00 91.06 116 GLU A N 1
ATOM 959 C CA . GLU A 1 116 ? 8.910 -12.143 -2.677 1.00 91.06 116 GLU A CA 1
ATOM 960 C C . GLU A 1 116 ? 8.955 -10.618 -2.702 1.00 91.06 116 GLU A C 1
ATOM 962 O O . GLU A 1 116 ? 10.009 -10.032 -2.960 1.00 91.06 116 GLU A O 1
ATOM 967 N N . VAL A 1 117 ? 7.845 -9.954 -2.365 1.00 90.12 117 VAL A N 1
ATOM 968 C CA . VAL A 1 117 ? 7.779 -8.485 -2.343 1.00 90.12 117 VAL A CA 1
ATOM 969 C C . VAL A 1 117 ? 8.668 -7.896 -1.250 1.00 90.12 117 VAL A C 1
ATOM 971 O O . VAL A 1 117 ? 9.273 -6.844 -1.463 1.00 90.12 117 VAL A O 1
ATOM 974 N N . VAL A 1 118 ? 8.832 -8.576 -0.108 1.00 87.56 118 VAL A N 1
ATOM 975 C CA . VAL A 1 118 ? 9.759 -8.158 0.957 1.00 87.56 118 VAL A CA 1
ATOM 976 C C . VAL A 1 118 ? 11.212 -8.253 0.492 1.00 87.56 118 VAL A C 1
ATOM 978 O O . VAL A 1 118 ? 11.974 -7.299 0.679 1.00 87.56 118 VAL A O 1
ATOM 981 N N . VAL A 1 119 ? 11.602 -9.357 -0.147 1.00 90.88 119 VAL A N 1
ATOM 982 C CA . VAL A 1 119 ? 12.953 -9.517 -0.707 1.00 90.88 119 VAL A CA 1
ATOM 983 C C . VAL A 1 119 ? 13.196 -8.498 -1.818 1.00 90.88 119 VAL A C 1
ATOM 985 O O . VAL A 1 119 ? 14.226 -7.815 -1.828 1.00 90.88 119 VAL A O 1
ATOM 988 N N . TRP A 1 120 ? 12.234 -8.335 -2.728 1.00 90.94 120 TRP A N 1
ATOM 989 C CA . TRP A 1 120 ? 12.319 -7.368 -3.815 1.00 90.94 120 TRP A CA 1
ATOM 990 C C . TRP A 1 120 ? 12.476 -5.944 -3.278 1.00 90.94 120 TRP A C 1
ATOM 992 O O . TRP A 1 120 ? 13.365 -5.218 -3.734 1.00 90.94 120 TRP A O 1
ATOM 1002 N N . ARG A 1 121 ? 11.692 -5.573 -2.255 1.00 88.69 121 ARG A N 1
ATOM 1003 C CA . ARG A 1 121 ? 11.781 -4.278 -1.570 1.00 88.69 121 ARG A CA 1
ATOM 1004 C C . ARG A 1 121 ? 13.187 -4.034 -1.054 1.00 88.69 121 ARG A C 1
ATOM 1006 O O . ARG A 1 121 ? 13.744 -2.978 -1.325 1.00 88.69 121 ARG A O 1
ATOM 1013 N N . GLN A 1 122 ? 13.768 -4.983 -0.323 1.00 85.69 122 GLN A N 1
ATOM 1014 C CA . GLN A 1 122 ? 15.108 -4.819 0.250 1.00 85.69 122 GLN A CA 1
ATOM 1015 C C . GLN A 1 122 ? 16.173 -4.626 -0.839 1.00 85.69 122 GLN A C 1
ATOM 1017 O O . GLN A 1 122 ? 17.033 -3.753 -0.706 1.00 85.69 122 GLN A O 1
ATOM 1022 N N . ARG A 1 123 ? 16.069 -5.374 -1.944 1.00 88.06 123 ARG A N 1
ATOM 1023 C CA . ARG A 1 123 ? 16.996 -5.290 -3.085 1.00 88.06 123 ARG A CA 1
ATOM 1024 C C . ARG A 1 123 ? 16.866 -3.976 -3.866 1.00 88.06 123 ARG A C 1
ATOM 1026 O O . ARG A 1 123 ? 17.876 -3.403 -4.265 1.00 88.06 123 ARG A O 1
ATOM 1033 N N . HIS A 1 124 ? 15.648 -3.465 -4.051 1.00 86.94 124 HIS A N 1
ATOM 1034 C CA . HIS A 1 124 ? 15.374 -2.327 -4.941 1.00 86.94 124 HIS A CA 1
ATOM 1035 C C . HIS A 1 124 ? 15.117 -0.998 -4.220 1.00 86.94 124 HIS A C 1
ATOM 1037 O O . HIS A 1 124 ? 15.024 0.040 -4.879 1.00 86.94 124 HIS A O 1
ATOM 1043 N N . LEU A 1 125 ? 15.080 -0.977 -2.881 1.00 82.50 125 LEU A N 1
ATOM 1044 C CA . LEU A 1 125 ? 14.831 0.238 -2.094 1.00 82.50 125 LEU A CA 1
ATOM 1045 C C . LEU A 1 125 ? 15.806 1.369 -2.441 1.00 82.50 125 LEU A C 1
ATOM 1047 O O . LEU A 1 125 ? 15.388 2.511 -2.614 1.00 82.50 125 LEU A O 1
ATOM 1051 N N . ARG A 1 126 ? 17.102 1.061 -2.591 1.00 80.81 126 ARG A N 1
ATOM 1052 C CA . ARG A 1 126 ? 18.117 2.065 -2.960 1.00 80.81 126 ARG A CA 1
ATOM 1053 C C . ARG A 1 126 ? 17.854 2.660 -4.346 1.00 80.81 126 ARG A C 1
ATOM 1055 O O . ARG A 1 126 ? 17.983 3.869 -4.518 1.00 80.81 126 ARG A O 1
ATOM 1062 N N . ARG A 1 127 ? 17.443 1.827 -5.308 1.00 83.12 127 ARG A N 1
ATOM 1063 C CA . ARG A 1 127 ? 17.114 2.248 -6.678 1.00 83.12 127 ARG A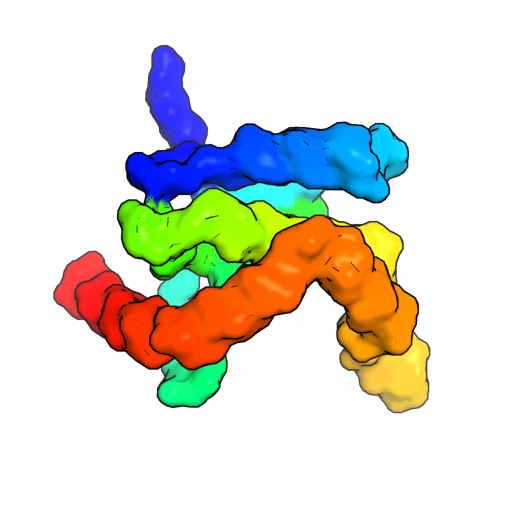 CA 1
ATOM 1064 C C . ARG A 1 127 ? 15.870 3.136 -6.703 1.00 83.12 127 ARG A C 1
ATOM 1066 O O . ARG A 1 127 ? 15.886 4.178 -7.350 1.00 83.12 127 ARG A O 1
ATOM 1073 N N . LEU A 1 128 ? 14.837 2.777 -5.939 1.00 81.00 128 LEU A N 1
ATOM 1074 C CA . LEU A 1 128 ? 13.629 3.593 -5.784 1.00 81.00 128 LEU A CA 1
ATOM 1075 C C . LEU A 1 128 ? 13.956 4.960 -5.167 1.00 81.00 128 LEU A C 1
ATOM 1077 O O . LEU A 1 128 ? 13.607 5.990 -5.741 1.00 81.00 128 LEU A O 1
ATOM 1081 N N . LEU A 1 129 ? 14.716 4.983 -4.066 1.00 77.38 129 LEU A N 1
ATOM 1082 C CA . LEU A 1 129 ? 15.165 6.221 -3.415 1.00 77.38 129 LEU A CA 1
ATOM 1083 C C . LEU A 1 129 ? 15.986 7.121 -4.353 1.00 77.38 129 LEU A C 1
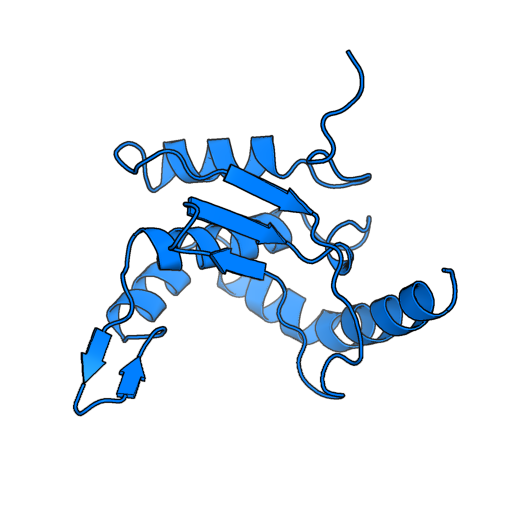ATOM 1085 O O . LEU A 1 129 ? 15.835 8.342 -4.317 1.00 77.38 129 LEU A O 1
ATOM 1089 N N . ALA A 1 130 ? 16.844 6.536 -5.193 1.00 75.88 130 ALA A N 1
AT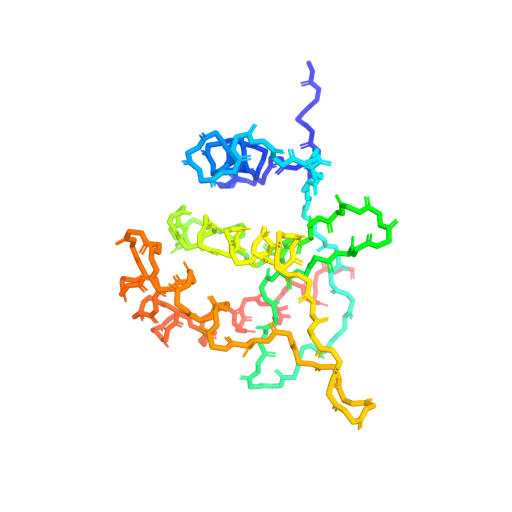OM 1090 C CA . ALA A 1 130 ? 17.612 7.279 -6.190 1.00 75.88 130 ALA A CA 1
ATOM 1091 C C . ALA A 1 130 ? 16.717 7.853 -7.302 1.00 75.88 130 ALA A C 1
ATOM 1093 O O . ALA A 1 130 ? 16.867 9.021 -7.657 1.00 75.88 130 ALA A O 1
ATOM 1094 N N . SER A 1 131 ? 15.745 7.080 -7.800 1.00 74.25 131 SER A N 1
ATOM 1095 C CA . SER A 1 131 ? 14.837 7.516 -8.875 1.00 74.25 131 SER A CA 1
ATOM 1096 C C . SER A 1 131 ? 13.970 8.720 -8.486 1.00 74.25 131 SER A C 1
ATOM 1098 O O . SER A 1 131 ? 13.701 9.591 -9.314 1.00 74.25 131 SER A O 1
ATOM 1100 N N . THR A 1 132 ? 13.607 8.837 -7.207 1.00 67.69 132 THR A N 1
ATOM 1101 C CA . THR A 1 132 ? 12.819 9.972 -6.710 1.00 67.69 132 THR A CA 1
ATOM 1102 C C . THR A 1 132 ? 13.625 11.265 -6.645 1.00 67.69 132 THR A C 1
ATOM 1104 O O . THR A 1 132 ? 13.048 12.326 -6.839 1.00 67.69 132 THR A O 1
ATOM 1107 N N . LYS A 1 133 ? 14.956 11.211 -6.464 1.00 59.34 133 LYS A N 1
ATOM 1108 C CA . LYS A 1 133 ? 15.810 12.412 -6.561 1.00 59.34 133 LYS A CA 1
ATOM 1109 C C . LYS A 1 133 ? 15.803 13.006 -7.967 1.00 59.34 133 LYS A C 1
ATOM 1111 O O . LYS A 1 133 ? 15.784 14.223 -8.098 1.00 59.34 133 LYS A O 1
ATOM 1116 N N . ASN A 1 134 ? 15.796 12.150 -8.989 1.00 54.16 134 ASN A N 1
ATOM 1117 C CA . ASN A 1 134 ? 15.830 12.587 -10.384 1.00 54.16 134 ASN A CA 1
ATOM 1118 C C . ASN A 1 134 ? 14.509 13.228 -10.826 1.00 54.16 134 ASN A C 1
ATOM 1120 O O . ASN A 1 134 ? 14.522 14.162 -11.619 1.00 54.16 134 ASN A O 1
ATOM 1124 N N . ARG A 1 135 ? 13.370 12.778 -10.278 1.00 54.75 135 ARG A N 1
ATOM 1125 C CA . ARG A 1 135 ? 12.065 13.408 -10.545 1.00 54.75 135 ARG A CA 1
ATOM 1126 C C . ARG A 1 135 ? 11.895 14.770 -9.859 1.00 54.75 135 ARG A C 1
ATOM 1128 O O . ARG A 1 135 ? 11.146 15.588 -10.368 1.00 54.75 135 ARG A O 1
ATOM 1135 N N . SER A 1 136 ? 12.605 15.044 -8.761 1.00 49.41 136 SER A N 1
ATOM 1136 C CA . SER A 1 136 ? 12.592 16.362 -8.100 1.00 49.41 136 SER A CA 1
ATOM 1137 C C . SER A 1 136 ? 13.313 17.464 -8.886 1.00 49.41 136 SER A C 1
ATOM 1139 O O . SER A 1 136 ? 13.167 18.628 -8.536 1.00 49.41 136 SER A O 1
ATOM 1141 N N . ALA A 1 137 ? 14.137 17.102 -9.876 1.00 39.84 137 ALA A N 1
ATOM 1142 C CA . ALA A 1 137 ? 14.953 18.028 -10.669 1.00 39.84 137 ALA A CA 1
ATOM 1143 C C . ALA A 1 137 ? 14.358 18.328 -12.061 1.00 39.84 137 ALA A C 1
ATOM 1145 O O . ALA A 1 137 ? 14.963 19.053 -12.842 1.00 39.84 137 ALA A O 1
ATOM 1146 N N . GLN A 1 138 ? 13.190 17.761 -12.376 1.00 36.50 138 GLN A N 1
ATOM 1147 C CA . GLN A 1 138 ? 12.428 18.031 -13.595 1.00 36.50 138 GLN A CA 1
ATOM 1148 C C . GLN A 1 138 ? 11.025 18.491 -13.183 1.00 36.50 138 GLN A C 1
ATOM 1150 O O . GLN A 1 138 ? 10.061 17.726 -13.206 1.00 36.50 138 GLN A O 1
ATOM 1155 N N . SER A 1 139 ? 10.920 19.718 -12.686 1.00 34.16 139 SER A N 1
ATOM 1156 C CA . SER A 1 139 ? 9.662 20.449 -12.508 1.00 34.16 139 SER A CA 1
ATOM 1157 C C . SER A 1 139 ? 9.929 21.924 -12.719 1.00 34.16 139 SER A C 1
ATOM 1159 O O . SER A 1 139 ? 11.005 22.370 -12.262 1.00 34.16 139 SER A O 1
#

Sequence (139 aa):
MPPSPRSGRYHDLDAILQELRDEYFPTCEPVTIGWGRWSGRAPRRSMRFGAYFPETGHIRIHPALDQAFVPRAFVAFIVYHELLHHVIPAVQVKGRRYVHTKAFRQRERAFPLYAEVVVWRQRHLRRLLASTKNRSAQS